Protein AF-A0AAV4RMU7-F1 (afdb_monomer)

Nearest PDB structures (foldseek):
  5vie-assembly1_C  TM=6.478E-01  e=7.314E+00  Homo sapiens
  4hou-assembly2_B  TM=5.819E-01  e=9.876E+00  Homo sapiens

Organism: Caerostris extrusa (NCBI:txid172846)

Radius of gyration: 12.91 Å; Cα contacts (8 Å, |Δi|>4): 30; chains: 1; bounding box: 25×25×37 Å

InterPro domains:
  IPR011990 Tetratricopeptide-like helical domain superfamily [SSF48452] (21-60)
  IPR055433 Pre-mRNA-splicing factor Syf1-like, N-terminal HAT-repeats domain [PF23233] (16-62)

Sequence (68 aa):
MSKALWKTRENISEDEDIPYEEEILRNPYSVKHWLRYIEFKKEAPKHVINRLYERALREHTGKLYYLA

Solvent-accessible surface area (backbone atoms only — not comparable to full-atom values): 4334 Å² total; per-residue (Å²): 143,84,91,74,76,82,82,78,69,77,86,89,61,54,85,83,42,49,69,47,53,53,48,33,73,75,39,60,74,41,62,72,52,51,51,52,44,45,60,73,40,64,86,50,59,67,71,59,44,50,48,52,52,52,50,47,48,44,60,63,50,63,69,68,75,80,77,113

Mean predicted aligned error: 9.21 Å

Structure (mmCIF, N/CA/C/O backbone):
data_AF-A0AAV4RMU7-F1
#
_entry.id   AF-A0AAV4RMU7-F1
#
loop_
_atom_site.group_PDB
_atom_site.id
_atom_site.type_symbol
_atom_site.label_atom_id
_atom_site.label_alt_id
_atom_site.label_comp_id
_atom_site.label_asym_id
_atom_site.label_entity_id
_atom_site.label_seq_id
_atom_site.pdbx_PDB_ins_code
_atom_site.Cartn_x
_atom_site.Cartn_y
_atom_site.Cartn_z
_atom_site.occupancy
_atom_site.B_iso_or_equiv
_atom_site.auth_seq_id
_atom_site.auth_comp_id
_ato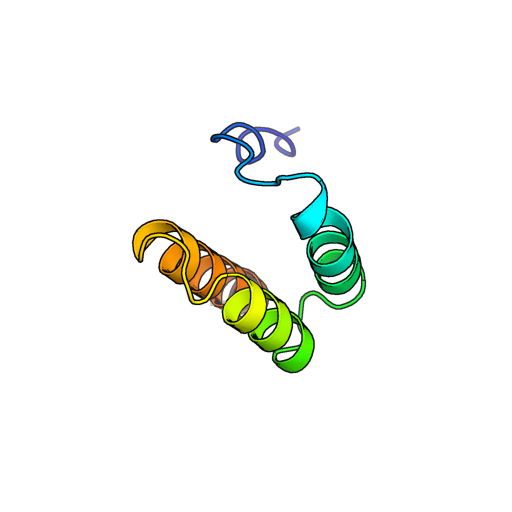m_site.auth_asym_id
_atom_site.auth_atom_id
_atom_site.pdbx_PDB_model_num
ATOM 1 N N . MET A 1 1 ? 6.927 17.841 -22.920 1.00 39.91 1 MET A N 1
ATOM 2 C CA . MET A 1 1 ? 6.968 18.228 -21.491 1.00 39.91 1 MET A CA 1
ATOM 3 C C . MET A 1 1 ? 5.659 17.810 -20.814 1.00 39.91 1 MET A C 1
ATOM 5 O O . MET A 1 1 ? 4.750 18.614 -20.709 1.00 39.91 1 MET A O 1
ATOM 9 N N . SER A 1 2 ? 5.525 16.540 -20.416 1.00 46.22 2 SER A N 1
ATOM 10 C CA . SER A 1 2 ? 4.250 15.924 -19.981 1.00 46.22 2 SER A CA 1
ATOM 11 C C . SER A 1 2 ? 4.354 15.202 -18.626 1.00 46.22 2 SER A C 1
ATOM 13 O O . SER A 1 2 ? 3.687 14.201 -18.386 1.00 46.22 2 SER A O 1
ATOM 15 N N . LYS A 1 3 ? 5.205 15.689 -17.714 1.00 45.59 3 LYS A N 1
ATOM 16 C CA . LYS A 1 3 ? 5.498 15.004 -16.441 1.00 45.59 3 LYS A CA 1
ATOM 17 C C . LYS A 1 3 ? 4.569 15.336 -15.260 1.00 45.59 3 LYS A C 1
ATOM 19 O O . LYS A 1 3 ? 4.842 14.854 -14.170 1.00 45.59 3 LYS A O 1
ATOM 24 N N . ALA A 1 4 ? 3.493 16.115 -15.416 1.00 50.22 4 ALA A N 1
ATOM 25 C CA . ALA A 1 4 ? 2.802 16.654 -14.232 1.00 50.22 4 ALA A CA 1
ATOM 26 C C . ALA A 1 4 ? 1.278 16.857 -14.341 1.00 50.22 4 ALA A C 1
ATOM 28 O O . ALA A 1 4 ? 0.762 17.802 -13.761 1.00 50.22 4 ALA A O 1
ATOM 29 N N . LEU A 1 5 ? 0.537 15.988 -15.042 1.00 40.59 5 LEU A N 1
ATOM 30 C CA . LEU A 1 5 ? -0.940 16.065 -15.037 1.00 40.59 5 LEU A CA 1
ATOM 31 C C . LEU A 1 5 ? -1.631 15.021 -14.149 1.00 40.59 5 LEU A C 1
ATOM 33 O O . LEU A 1 5 ? -2.748 15.252 -13.702 1.00 40.59 5 LEU A O 1
ATOM 37 N N . TRP A 1 6 ? -0.984 13.901 -13.821 1.00 46.22 6 TRP A N 1
ATOM 38 C CA . TRP A 1 6 ? -1.607 12.867 -12.980 1.00 46.22 6 TRP A CA 1
ATOM 39 C C . TRP A 1 6 ? -1.365 13.060 -11.475 1.00 46.22 6 TRP A C 1
ATOM 41 O O . TRP A 1 6 ? -2.016 12.402 -10.669 1.00 46.22 6 TRP A O 1
ATOM 51 N N . LYS A 1 7 ? -0.473 13.984 -11.087 1.00 46.19 7 LYS A N 1
ATOM 52 C CA . LYS A 1 7 ? -0.161 14.283 -9.678 1.00 46.19 7 LYS A CA 1
ATOM 53 C C . LYS A 1 7 ? -1.261 15.102 -8.974 1.00 46.19 7 LYS A C 1
ATOM 55 O O . LYS A 1 7 ? -1.197 15.287 -7.767 1.00 46.19 7 LYS A O 1
ATOM 60 N N . THR A 1 8 ? -2.287 15.553 -9.703 1.00 46.59 8 THR A N 1
ATOM 61 C CA . THR A 1 8 ? -3.326 16.474 -9.202 1.00 46.59 8 THR A CA 1
ATOM 62 C C . THR A 1 8 ? -4.705 15.818 -9.064 1.00 46.59 8 THR A C 1
ATOM 64 O O . THR A 1 8 ? -5.709 16.362 -9.516 1.00 46.59 8 THR A O 1
ATOM 67 N N . ARG A 1 9 ? -4.795 14.637 -8.446 1.00 46.66 9 ARG A N 1
ATOM 68 C CA . ARG A 1 9 ? -6.090 14.089 -8.000 1.00 46.66 9 ARG A CA 1
ATOM 69 C C . ARG A 1 9 ? -5.991 13.731 -6.528 1.00 46.66 9 ARG A C 1
ATOM 71 O O . ARG A 1 9 ? -5.537 12.640 -6.217 1.00 46.66 9 ARG A O 1
ATOM 78 N N . GLU A 1 10 ? -6.388 14.695 -5.693 1.00 49.38 10 GLU A N 1
ATOM 79 C CA . GLU A 1 10 ? -6.662 14.586 -4.252 1.00 49.38 10 GLU A CA 1
ATOM 80 C C . GLU A 1 10 ? -5.688 13.685 -3.496 1.00 49.38 10 GLU A C 1
ATOM 82 O O . GLU A 1 10 ? -5.818 12.460 -3.457 1.00 49.38 10 GLU A O 1
ATOM 87 N N . ASN A 1 11 ? -4.696 14.338 -2.897 1.00 50.59 11 ASN A N 1
ATOM 88 C CA . ASN A 1 11 ? -3.723 13.729 -2.013 1.00 50.59 11 ASN A CA 1
ATOM 89 C C . ASN A 1 11 ? -4.460 13.194 -0.771 1.00 50.59 11 ASN A C 1
ATOM 91 O O . ASN A 1 11 ? -4.643 13.909 0.206 1.00 50.59 11 ASN A O 1
ATOM 95 N N . ILE A 1 12 ? -4.900 11.938 -0.820 1.00 52.03 12 ILE A N 1
ATOM 96 C CA . ILE A 1 12 ? -5.221 11.138 0.368 1.00 52.03 12 ILE A CA 1
ATOM 97 C C . ILE A 1 12 ? -3.884 10.606 0.909 1.00 52.03 12 ILE A C 1
ATOM 99 O O . ILE A 1 12 ? -3.667 9.401 0.962 1.00 52.03 12 ILE A O 1
ATOM 103 N N . SER A 1 13 ? -2.935 11.505 1.166 1.00 57.47 13 SER A N 1
ATOM 104 C CA . SER A 1 13 ? -1.743 11.183 1.944 1.00 57.47 13 SER A CA 1
ATOM 105 C C . SER A 1 13 ? -1.829 12.034 3.188 1.00 57.47 13 SER A C 1
ATOM 107 O O . SER A 1 13 ? -1.492 13.217 3.167 1.00 57.47 13 SER A O 1
ATOM 109 N N . GLU A 1 14 ? -2.381 11.431 4.231 1.00 75.44 14 GLU A N 1
ATOM 110 C CA . GLU A 1 14 ? -2.259 11.945 5.589 1.00 75.44 14 GLU A CA 1
ATOM 111 C C . GLU A 1 14 ? -0.783 11.821 6.002 1.00 75.44 14 GLU A C 1
ATOM 113 O O . GLU A 1 14 ? -0.042 11.029 5.416 1.00 75.44 14 GLU A O 1
ATOM 118 N N . ASP A 1 15 ? -0.319 12.584 6.994 1.00 84.44 15 ASP A N 1
ATOM 119 C CA . ASP A 1 15 ? 1.093 12.528 7.421 1.00 84.44 15 ASP A CA 1
ATOM 120 C C . ASP A 1 15 ? 1.532 11.101 7.819 1.00 84.44 15 ASP A C 1
ATOM 122 O O . ASP A 1 15 ? 2.701 10.733 7.698 1.00 84.44 15 ASP A O 1
ATOM 126 N N . GLU A 1 16 ? 0.576 10.259 8.216 1.00 88.12 16 GLU A N 1
ATOM 127 C CA . GLU A 1 16 ? 0.778 8.845 8.541 1.00 88.12 16 GLU A CA 1
ATOM 128 C C . GLU A 1 16 ? 1.119 7.964 7.323 1.00 88.12 16 GLU A C 1
ATOM 130 O O . GLU A 1 16 ? 1.703 6.892 7.480 1.00 88.12 16 GLU A O 1
ATOM 135 N N . ASP A 1 17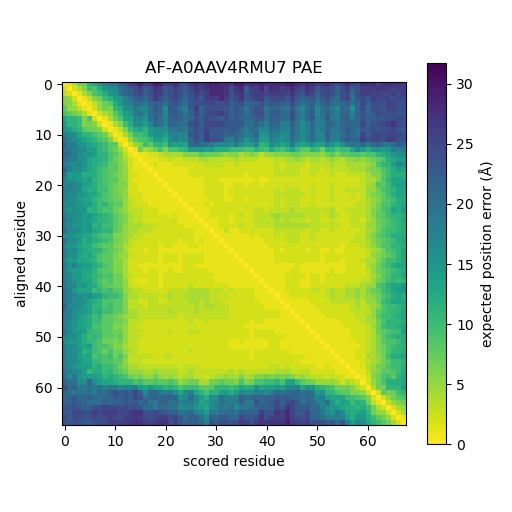 ? 0.803 8.415 6.105 1.00 90.12 17 ASP A N 1
ATOM 136 C CA . ASP A 1 17 ? 1.091 7.702 4.854 1.00 90.12 17 ASP A CA 1
ATOM 13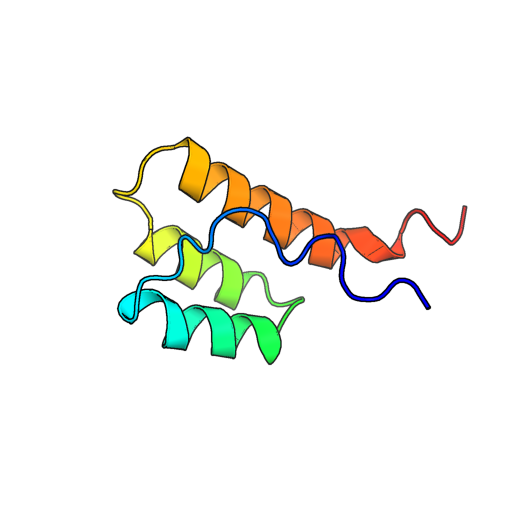7 C C . ASP A 1 17 ? 2.534 7.896 4.381 1.00 90.12 17 ASP A C 1
ATOM 139 O O . ASP A 1 17 ? 3.047 7.087 3.602 1.00 90.12 17 ASP A O 1
ATOM 143 N N . ILE A 1 18 ? 3.210 8.947 4.861 1.00 91.12 18 ILE A N 1
ATOM 144 C CA . ILE A 1 18 ? 4.553 9.349 4.419 1.00 91.12 18 ILE A CA 1
ATOM 145 C C . ILE A 1 18 ? 5.561 8.188 4.475 1.00 91.12 18 ILE A C 1
ATOM 147 O O . ILE A 1 18 ? 6.227 7.955 3.462 1.00 91.12 18 ILE A O 1
ATOM 151 N N . PRO A 1 19 ? 5.674 7.407 5.571 1.00 92.88 19 PRO A N 1
ATOM 152 C CA . PRO A 1 19 ? 6.648 6.319 5.642 1.00 92.88 19 PRO A CA 1
ATOM 153 C C . PRO A 1 19 ? 6.420 5.248 4.566 1.00 92.88 19 PRO A C 1
ATOM 155 O O . PRO A 1 19 ? 7.374 4.716 3.996 1.00 92.88 19 PRO A O 1
ATOM 158 N N . TYR A 1 20 ? 5.157 4.954 4.252 1.00 94.75 20 TYR A N 1
ATOM 159 C CA . TYR A 1 20 ? 4.795 3.968 3.237 1.00 94.75 20 TYR A CA 1
ATOM 160 C C . TYR A 1 20 ? 5.026 4.509 1.827 1.00 94.75 20 TYR A C 1
ATOM 162 O O . TYR A 1 20 ? 5.583 3.807 0.985 1.00 94.75 20 TYR A O 1
ATOM 170 N N . GLU A 1 21 ? 4.663 5.766 1.567 1.00 92.38 21 GLU A N 1
ATOM 171 C CA . GLU A 1 21 ? 4.919 6.421 0.281 1.00 92.38 21 GLU A CA 1
ATOM 172 C C . GLU A 1 21 ? 6.426 6.500 -0.016 1.00 92.38 21 GLU A C 1
ATOM 174 O O . GLU A 1 21 ? 6.852 6.189 -1.130 1.00 92.38 21 GLU A O 1
ATOM 179 N N . GLU A 1 22 ? 7.267 6.819 0.973 1.00 92.75 22 GLU A N 1
ATOM 180 C CA . GLU A 1 22 ? 8.726 6.794 0.816 1.00 92.75 22 GLU A CA 1
ATOM 181 C C . GLU A 1 22 ? 9.266 5.385 0.529 1.00 92.75 22 GLU A C 1
ATOM 183 O O . GLU A 1 22 ? 10.135 5.213 -0.334 1.00 92.75 22 GLU A O 1
ATOM 188 N N . GLU A 1 23 ? 8.747 4.365 1.217 1.00 92.75 23 GLU A N 1
ATOM 189 C CA . GLU A 1 23 ? 9.099 2.965 0.972 1.00 92.75 23 GLU A CA 1
ATOM 190 C C . GLU A 1 23 ? 8.753 2.528 -0.460 1.00 92.75 23 GLU A C 1
ATOM 192 O O . GLU A 1 23 ? 9.577 1.881 -1.119 1.00 92.75 23 GLU A O 1
ATOM 197 N N . ILE A 1 24 ? 7.570 2.909 -0.956 1.00 93.44 24 ILE A N 1
ATOM 198 C CA . ILE A 1 24 ? 7.125 2.641 -2.329 1.00 93.44 24 ILE A CA 1
ATOM 199 C C . ILE A 1 24 ? 7.986 3.383 -3.345 1.00 93.44 24 ILE A C 1
ATOM 201 O O . ILE A 1 24 ? 8.393 2.788 -4.340 1.00 93.44 24 ILE A O 1
ATOM 205 N N . LEU A 1 25 ? 8.318 4.652 -3.105 1.00 90.44 25 LEU A N 1
ATOM 206 C CA . LEU A 1 25 ? 9.177 5.423 -4.006 1.00 90.44 25 LEU A CA 1
ATOM 207 C C . LEU A 1 25 ? 10.582 4.818 -4.124 1.00 90.44 25 LEU A C 1
ATOM 209 O O . LEU A 1 25 ? 11.165 4.830 -5.209 1.00 90.44 25 LEU A O 1
ATOM 213 N N . ARG A 1 26 ? 11.122 4.259 -3.033 1.00 92.25 26 ARG A N 1
ATOM 214 C CA . ARG A 1 26 ? 12.414 3.551 -3.042 1.00 92.25 26 ARG A CA 1
ATOM 215 C C . ARG A 1 26 ? 12.316 2.162 -3.675 1.00 92.25 26 ARG A C 1
ATOM 217 O O . ARG A 1 26 ? 13.272 1.725 -4.311 1.00 92.25 26 ARG A O 1
ATOM 224 N N . ASN A 1 27 ? 11.185 1.472 -3.510 1.00 90.75 27 ASN A N 1
ATOM 225 C CA . ASN A 1 27 ? 10.995 0.079 -3.927 1.00 90.75 27 ASN A CA 1
ATOM 226 C C . ASN A 1 27 ? 9.684 -0.137 -4.716 1.00 90.75 27 ASN A C 1
ATOM 228 O O . ASN A 1 27 ? 8.860 -0.968 -4.316 1.00 90.75 27 ASN A O 1
ATOM 232 N N . PRO A 1 28 ? 9.488 0.528 -5.870 1.00 88.50 28 PRO A N 1
ATOM 233 C CA . PRO A 1 28 ? 8.188 0.576 -6.551 1.00 88.50 28 PRO A CA 1
ATOM 234 C C . PRO A 1 28 ? 7.721 -0.782 -7.087 1.00 88.50 28 PRO A C 1
ATOM 236 O O . PRO A 1 28 ? 6.526 -1.013 -7.241 1.00 88.50 28 PRO A O 1
ATOM 239 N N . TYR A 1 29 ? 8.641 -1.716 -7.334 1.00 89.38 29 TYR A N 1
ATOM 240 C CA . TYR A 1 29 ? 8.320 -3.062 -7.824 1.00 89.38 29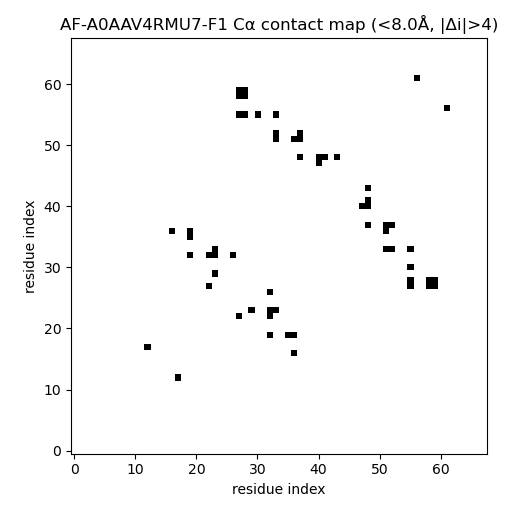 TYR A CA 1
ATOM 241 C C . TYR A 1 29 ? 8.138 -4.092 -6.707 1.00 89.38 29 TYR A C 1
ATOM 243 O O . TYR A 1 29 ? 7.816 -5.248 -6.977 1.00 89.38 29 TYR A O 1
ATOM 251 N N . SER A 1 30 ? 8.361 -3.711 -5.448 1.00 92.50 30 SER A N 1
ATOM 252 C CA . SER A 1 30 ? 8.325 -4.655 -4.340 1.00 92.50 30 SER A CA 1
ATOM 253 C C . SER A 1 30 ? 6.904 -4.862 -3.832 1.00 92.50 30 SER A C 1
ATOM 255 O O . SER A 1 30 ? 6.372 -4.051 -3.074 1.00 92.50 30 SER A O 1
ATOM 257 N N . VAL A 1 31 ? 6.320 -6.012 -4.174 1.00 92.56 31 VAL A N 1
ATOM 258 C CA . VAL A 1 31 ? 4.993 -6.434 -3.691 1.00 92.56 31 VAL A CA 1
ATOM 259 C C . VAL A 1 31 ? 4.910 -6.383 -2.160 1.00 92.56 31 VAL A C 1
ATOM 261 O O . VAL A 1 31 ? 3.901 -5.954 -1.614 1.00 92.56 31 VAL A O 1
ATOM 264 N N . LYS A 1 32 ? 5.993 -6.729 -1.451 1.00 95.06 32 LYS A N 1
ATOM 265 C CA . LYS A 1 32 ? 6.050 -6.672 0.020 1.00 95.06 32 LYS A CA 1
ATOM 266 C C . LYS A 1 32 ? 5.789 -5.266 0.576 1.00 95.06 32 LYS A C 1
ATOM 268 O O . LYS A 1 32 ? 5.143 -5.145 1.612 1.00 95.06 32 LYS A O 1
ATOM 273 N N . HIS A 1 33 ? 6.319 -4.219 -0.058 1.00 95.06 33 HIS A N 1
ATOM 274 C CA . HIS A 1 33 ? 6.136 -2.841 0.414 1.00 95.06 33 HIS A CA 1
ATOM 275 C C . HIS A 1 33 ? 4.717 -2.348 0.096 1.00 95.06 33 HIS A C 1
ATOM 277 O O . HIS A 1 33 ? 4.062 -1.775 0.961 1.00 95.06 33 HIS A O 1
ATOM 283 N N . TRP A 1 34 ? 4.185 -2.694 -1.083 1.00 95.25 34 TRP A N 1
ATOM 284 C CA . TRP A 1 34 ? 2.784 -2.428 -1.435 1.00 95.25 34 TRP A CA 1
ATOM 285 C C . TRP A 1 34 ? 1.793 -3.083 -0.474 1.00 95.25 34 TRP A C 1
ATOM 287 O O . TRP A 1 34 ? 0.871 -2.422 -0.006 1.00 95.25 34 TRP A O 1
ATOM 297 N N . LEU A 1 35 ? 1.999 -4.356 -0.132 1.00 95.31 35 LEU A N 1
ATOM 298 C CA . LEU A 1 35 ? 1.127 -5.064 0.806 1.00 95.31 35 LEU A CA 1
ATOM 299 C C . LEU A 1 35 ? 1.170 -4.462 2.214 1.00 95.31 35 LEU A C 1
ATOM 301 O O . LEU A 1 35 ? 0.132 -4.396 2.859 1.00 95.31 35 LEU A O 1
ATOM 305 N N . ARG A 1 36 ? 2.333 -3.980 2.678 1.00 96.06 36 ARG A N 1
ATOM 30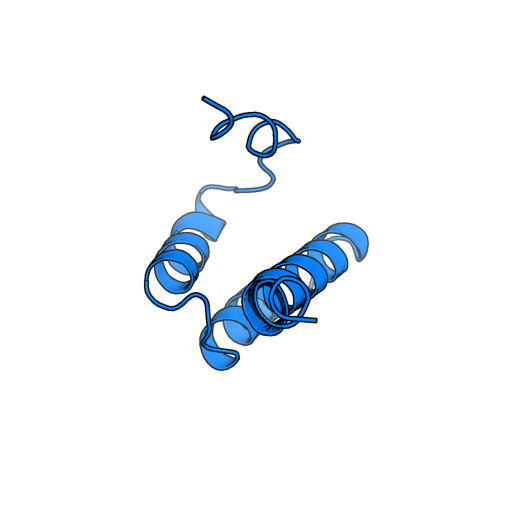6 C CA . ARG A 1 36 ? 2.431 -3.276 3.968 1.00 96.06 36 ARG A CA 1
ATOM 307 C C . ARG A 1 36 ? 1.598 -1.997 3.987 1.00 96.06 36 ARG A C 1
ATOM 309 O O . ARG A 1 36 ? 0.897 -1.755 4.962 1.00 96.06 36 ARG A O 1
ATOM 316 N N . TYR A 1 37 ? 1.633 -1.223 2.906 1.00 95.44 37 TYR A N 1
ATOM 317 C CA . TYR A 1 37 ? 0.830 -0.008 2.802 1.00 95.44 37 TYR A CA 1
ATOM 318 C C . TYR A 1 37 ? -0.677 -0.310 2.732 1.00 95.44 37 TYR A C 1
ATOM 320 O O . TYR A 1 37 ? -1.492 0.335 3.386 1.00 95.44 37 TYR A O 1
ATOM 328 N N . ILE A 1 38 ? -1.058 -1.344 1.983 1.00 94.62 38 ILE A N 1
ATOM 329 C CA . ILE A 1 38 ? -2.455 -1.780 1.890 1.00 94.62 38 ILE A CA 1
ATOM 330 C C . ILE A 1 38 ? -2.978 -2.283 3.243 1.00 94.62 38 ILE A C 1
ATOM 332 O O . ILE A 1 38 ? -4.097 -1.944 3.619 1.00 94.62 38 ILE A O 1
ATOM 336 N N . GLU A 1 39 ? -2.172 -3.042 3.989 1.00 96.25 39 GLU A N 1
ATOM 337 C CA . GLU A 1 39 ? -2.520 -3.508 5.338 1.00 96.25 39 GLU A CA 1
ATOM 338 C C . GLU A 1 39 ? -2.696 -2.334 6.309 1.00 96.25 39 GLU A C 1
ATOM 340 O O . GLU A 1 39 ? -3.641 -2.327 7.096 1.00 96.25 39 GLU A O 1
ATOM 345 N N . PHE A 1 40 ? -1.839 -1.310 6.217 1.00 95.25 40 PHE A N 1
ATOM 346 C CA . PHE A 1 40 ? -1.992 -0.077 6.990 1.00 95.25 40 PHE A CA 1
ATOM 347 C C . PHE A 1 40 ? -3.334 0.617 6.705 1.00 95.25 40 PHE A C 1
ATOM 349 O O . PHE A 1 40 ? -4.022 1.040 7.630 1.00 95.25 40 PHE A O 1
A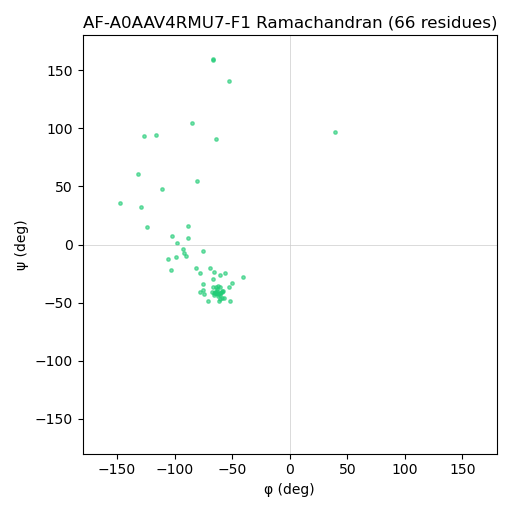TOM 356 N N . LYS A 1 41 ? -3.769 0.653 5.439 1.00 93.62 41 LYS A N 1
ATOM 357 C CA . LYS A 1 41 ? -5.057 1.236 5.030 1.00 93.62 41 LYS A CA 1
ATOM 358 C C . LYS A 1 41 ? -6.244 0.258 5.075 1.00 93.62 41 LYS A C 1
ATOM 360 O O . LYS A 1 41 ? -7.283 0.570 4.500 1.00 93.62 41 LYS A O 1
ATOM 365 N N . LYS A 1 42 ? -6.163 -0.900 5.742 1.00 92.81 42 LYS A N 1
ATOM 366 C CA . LYS A 1 42 ? -7.230 -1.929 5.689 1.00 92.81 42 LYS A CA 1
ATOM 367 C C . LYS A 1 42 ? -8.605 -1.483 6.200 1.00 92.81 42 LYS A C 1
ATOM 369 O O . LYS A 1 42 ? -9.616 -2.043 5.785 1.00 92.81 42 LYS A O 1
ATOM 374 N N . GLU A 1 43 ? -8.641 -0.499 7.097 1.00 93.12 43 GLU A N 1
ATOM 375 C CA . GLU A 1 43 ? -9.881 0.077 7.642 1.00 93.12 43 GLU A CA 1
ATOM 376 C C . GLU A 1 43 ? -10.365 1.293 6.838 1.00 93.12 43 GLU A C 1
ATOM 378 O O . GLU A 1 43 ? -11.471 1.790 7.054 1.00 93.12 43 GLU A O 1
ATOM 383 N N . ALA A 1 44 ? -9.564 1.760 5.876 1.00 91.38 44 ALA A N 1
ATOM 384 C CA . ALA A 1 44 ? -9.948 2.843 4.992 1.00 91.38 44 ALA A CA 1
ATOM 385 C C . ALA A 1 44 ? -11.110 2.413 4.076 1.00 91.38 44 ALA A C 1
ATOM 387 O O . ALA A 1 44 ? -11.324 1.223 3.813 1.00 91.38 44 ALA A O 1
ATOM 388 N N . PRO A 1 45 ? -11.860 3.374 3.511 1.00 94.00 45 PRO A N 1
ATOM 389 C CA . PRO A 1 45 ? -12.891 3.064 2.536 1.00 94.00 45 PRO A CA 1
ATOM 390 C C . PRO A 1 45 ? -12.351 2.205 1.385 1.00 94.00 45 PRO A C 1
ATOM 392 O O . PRO A 1 45 ? -11.268 2.456 0.858 1.00 94.00 45 PRO A O 1
ATOM 395 N N . LYS A 1 46 ? -13.150 1.236 0.918 1.00 90.75 46 LYS A N 1
ATOM 396 C CA . LYS A 1 46 ? -12.749 0.282 -0.138 1.00 90.75 46 LYS A CA 1
ATOM 397 C C . LYS A 1 46 ? -12.161 0.948 -1.387 1.00 90.75 46 LYS A C 1
ATOM 399 O O . LYS A 1 46 ? -11.276 0.388 -2.020 1.00 90.75 46 LYS A O 1
ATOM 404 N N . HIS A 1 47 ? -12.625 2.148 -1.740 1.00 89.94 47 HIS A N 1
ATOM 405 C CA . HIS A 1 47 ? -12.110 2.886 -2.894 1.00 89.94 47 HIS A CA 1
ATOM 406 C C . HIS A 1 47 ? -10.648 3.344 -2.722 1.00 89.94 47 HIS A C 1
ATOM 408 O O . HIS A 1 47 ? -9.927 3.437 -3.713 1.00 89.94 47 HIS A O 1
ATOM 414 N N . VAL A 1 48 ? -10.196 3.601 -1.488 1.00 90.06 48 VAL A N 1
ATOM 415 C CA . VAL A 1 48 ? -8.800 3.944 -1.166 1.00 90.06 48 VAL A CA 1
ATOM 416 C C . VAL A 1 48 ? -7.916 2.713 -1.331 1.00 90.06 48 VAL A C 1
ATOM 418 O O . VAL A 1 48 ? -6.918 2.754 -2.048 1.00 90.06 48 VAL A O 1
ATOM 421 N N . ILE A 1 49 ? -8.337 1.588 -0.751 1.00 93.12 49 ILE A N 1
ATOM 422 C CA . ILE A 1 49 ? -7.624 0.309 -0.837 1.00 93.12 49 ILE A CA 1
ATOM 423 C C . ILE A 1 49 ? -7.514 -0.152 -2.297 1.00 93.12 49 ILE A C 1
ATOM 425 O O . ILE A 1 49 ? -6.426 -0.485 -2.767 1.00 93.12 49 ILE A O 1
ATOM 429 N N . ASN A 1 50 ? -8.617 -0.100 -3.052 1.00 92.75 50 ASN A N 1
ATOM 430 C CA . ASN A 1 50 ? -8.626 -0.453 -4.473 1.00 92.75 50 ASN A CA 1
ATOM 431 C C . ASN A 1 50 ? -7.647 0.413 -5.277 1.00 92.75 50 ASN A C 1
ATOM 433 O O . ASN A 1 50 ? -6.922 -0.108 -6.122 1.00 92.75 50 ASN A O 1
ATOM 437 N N . ARG A 1 51 ? -7.552 1.716 -4.975 1.00 90.69 51 ARG A N 1
ATOM 438 C CA . ARG A 1 51 ? -6.586 2.612 -5.625 1.00 90.69 51 ARG A CA 1
ATOM 439 C C . ARG A 1 51 ? -5.138 2.201 -5.338 1.00 90.69 51 ARG A C 1
ATOM 441 O O . ARG A 1 51 ? -4.308 2.283 -6.241 1.00 90.69 51 ARG A O 1
ATOM 448 N N . LEU A 1 52 ? -4.817 1.749 -4.123 1.00 92.00 52 LEU A N 1
ATOM 449 C CA . LEU A 1 52 ? -3.478 1.236 -3.798 1.00 92.00 52 LEU A CA 1
ATOM 450 C C . LEU A 1 52 ? -3.149 -0.043 -4.580 1.00 92.00 52 LEU A C 1
ATOM 452 O O . LEU A 1 52 ? -2.052 -0.148 -5.127 1.00 92.00 52 LEU A O 1
ATOM 456 N N . TYR A 1 53 ? -4.104 -0.968 -4.7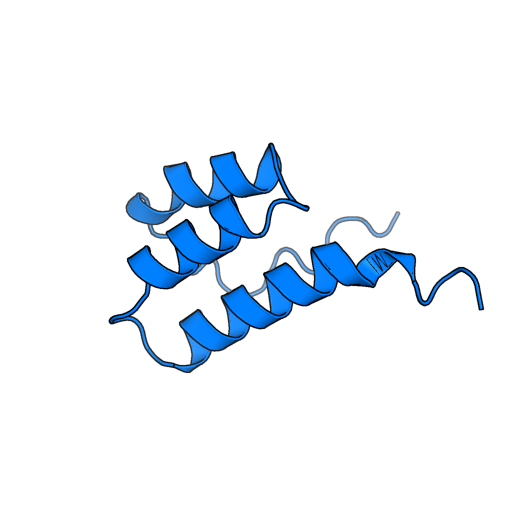22 1.00 93.50 53 TYR A N 1
ATOM 457 C CA . TYR A 1 53 ? -3.934 -2.146 -5.581 1.00 93.50 53 TYR A CA 1
ATOM 458 C C . TYR A 1 53 ? -3.734 -1.769 -7.055 1.00 93.50 53 TYR A C 1
ATOM 460 O O . TYR A 1 53 ? -2.830 -2.291 -7.708 1.00 93.50 53 TYR A O 1
ATOM 468 N N . GLU A 1 54 ? -4.529 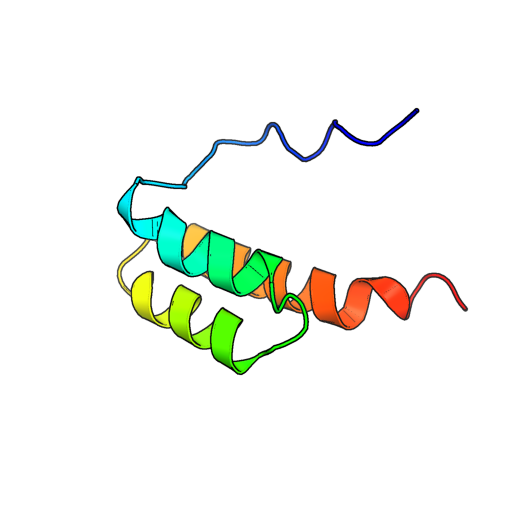-0.835 -7.584 1.00 91.75 54 GLU A N 1
ATOM 469 C CA . GLU A 1 54 ? -4.369 -0.336 -8.953 1.00 91.75 54 GLU A CA 1
ATOM 470 C C . GLU A 1 54 ? -2.998 0.315 -9.171 1.00 91.75 54 GLU A C 1
ATOM 472 O O . GLU A 1 54 ? -2.370 0.085 -10.207 1.00 91.75 54 GLU A O 1
ATOM 477 N N . ARG A 1 55 ? -2.506 1.102 -8.202 1.00 91.06 55 ARG A N 1
ATOM 478 C CA . ARG A 1 55 ? -1.156 1.691 -8.240 1.00 91.06 55 ARG A CA 1
ATOM 479 C C . ARG A 1 55 ? -0.085 0.603 -8.268 1.00 91.06 55 ARG A C 1
ATOM 481 O O . ARG A 1 55 ? 0.772 0.638 -9.148 1.00 91.06 55 ARG A O 1
ATOM 488 N N . ALA A 1 56 ? -0.177 -0.388 -7.382 1.00 91.44 56 ALA A N 1
ATOM 489 C CA . ALA A 1 56 ? 0.759 -1.509 -7.339 1.00 91.44 56 ALA A CA 1
ATOM 490 C C . ALA A 1 56 ? 0.817 -2.255 -8.682 1.00 91.44 56 ALA A C 1
ATOM 492 O O . ALA A 1 56 ? 1.897 -2.504 -9.218 1.00 91.44 56 ALA A O 1
ATOM 493 N N . LEU A 1 57 ? -0.345 -2.553 -9.272 1.00 88.00 57 LEU A N 1
ATOM 494 C CA . LEU A 1 57 ? -0.439 -3.226 -10.568 1.00 88.00 57 LEU A CA 1
ATOM 495 C C . LEU A 1 57 ? 0.111 -2.373 -11.709 1.00 88.00 57 LEU A C 1
ATOM 497 O O . LEU A 1 57 ? 0.806 -2.906 -12.573 1.00 88.00 57 LEU A O 1
ATOM 501 N N . ARG A 1 58 ? -0.171 -1.067 -11.733 1.00 83.88 58 ARG A N 1
ATOM 502 C CA . ARG A 1 58 ? 0.351 -0.155 -12.761 1.00 83.88 58 ARG A CA 1
ATOM 503 C C . ARG A 1 58 ? 1.863 -0.031 -12.696 1.00 83.88 58 ARG A C 1
ATOM 505 O O . ARG A 1 58 ? 2.488 -0.048 -13.746 1.00 83.88 58 ARG A O 1
ATOM 512 N N . GLU A 1 59 ? 2.456 0.047 -11.510 1.00 81.12 59 GLU A N 1
ATOM 513 C CA . GLU A 1 59 ? 3.916 0.080 -11.389 1.00 81.12 59 GLU A CA 1
ATOM 514 C C . GLU A 1 59 ? 4.540 -1.252 -11.822 1.00 81.12 59 GLU A C 1
ATOM 516 O O . GLU A 1 59 ? 5.576 -1.266 -12.484 1.00 81.12 59 GLU A O 1
ATOM 521 N N . HIS A 1 60 ? 3.885 -2.381 -11.536 1.00 69.56 60 HIS A N 1
ATOM 522 C CA . HIS A 1 60 ? 4.410 -3.702 -11.892 1.00 69.56 60 HIS A CA 1
ATOM 523 C C . HIS A 1 60 ? 4.229 -4.062 -13.377 1.00 69.56 60 HIS A C 1
ATOM 525 O O . HIS A 1 60 ? 5.126 -4.619 -14.004 1.00 69.56 60 HIS A O 1
ATOM 531 N N . THR A 1 61 ? 3.077 -3.734 -13.963 1.00 65.62 61 THR A N 1
ATOM 532 C CA . THR A 1 61 ? 2.718 -4.089 -15.350 1.00 65.62 61 THR A CA 1
ATOM 533 C C . THR A 1 61 ? 2.938 -2.947 -16.341 1.00 65.62 61 THR A C 1
ATOM 535 O O . THR A 1 61 ? 2.966 -3.182 -17.545 1.00 65.62 61 THR A O 1
ATOM 538 N N . GLY A 1 62 ? 3.203 -1.737 -15.835 1.00 55.59 62 GLY A N 1
ATOM 539 C CA . GLY A 1 62 ? 3.477 -0.465 -16.518 1.00 55.59 62 GLY A CA 1
ATOM 540 C C . GLY A 1 62 ? 4.354 -0.496 -17.757 1.00 55.59 62 GLY A C 1
ATOM 541 O O . GLY A 1 62 ? 4.258 0.365 -18.627 1.00 55.59 62 GLY A O 1
ATOM 542 N N . LYS A 1 63 ? 5.246 -1.480 -17.806 1.00 52.09 63 LY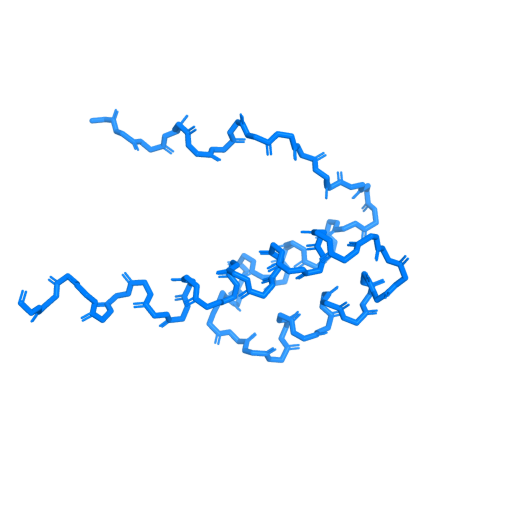S A N 1
ATOM 543 C CA . LYS A 1 63 ? 6.279 -1.625 -18.828 1.00 52.09 63 LYS A CA 1
ATOM 544 C C . LYS A 1 63 ? 5.992 -2.737 -19.840 1.00 52.09 63 LYS A C 1
ATOM 546 O O . LYS A 1 63 ? 6.658 -2.772 -20.866 1.00 52.09 63 LYS A O 1
ATOM 551 N N . LEU A 1 64 ? 5.020 -3.619 -19.587 1.00 50.06 64 LEU A N 1
ATOM 552 C CA . LEU A 1 64 ? 4.715 -4.762 -20.461 1.00 50.06 64 LEU A CA 1
ATOM 553 C C . LEU A 1 64 ? 3.921 -4.370 -21.719 1.00 50.06 64 LEU A C 1
ATOM 555 O O . LEU A 1 64 ? 4.017 -5.058 -22.725 1.00 50.06 64 LEU A O 1
ATOM 559 N N . TYR A 1 65 ? 3.183 -3.258 -21.697 1.00 50.22 65 TYR A N 1
ATOM 560 C CA . TYR A 1 65 ? 2.308 -2.837 -22.803 1.00 50.22 65 TYR A CA 1
ATOM 561 C C . TYR A 1 65 ? 2.909 -1.792 -23.760 1.00 50.22 65 TYR A C 1
ATOM 563 O O . TYR A 1 65 ? 2.240 -1.392 -24.704 1.00 50.22 65 TYR A O 1
ATOM 571 N N . TYR A 1 66 ? 4.159 -1.357 -23.558 1.00 50.41 66 TYR A N 1
ATOM 572 C CA . TYR A 1 66 ? 4.865 -0.449 -24.485 1.00 50.41 66 TYR A CA 1
ATOM 573 C C . TYR A 1 66 ? 5.892 -1.160 -25.384 1.00 50.41 66 TYR A C 1
ATOM 575 O O . TYR A 1 66 ? 6.659 -0.497 -26.077 1.00 50.41 66 TYR A O 1
ATOM 583 N N . LEU A 1 67 ? 5.931 -2.496 -25.354 1.00 47.59 67 LEU A N 1
ATOM 584 C CA . LEU A 1 67 ? 6.836 -3.323 -26.164 1.00 47.59 67 LEU A CA 1
ATOM 585 C C . LEU A 1 67 ? 6.090 -4.357 -27.031 1.00 47.59 67 LEU A C 1
ATOM 587 O O . LEU A 1 67 ? 6.722 -5.291 -27.520 1.00 47.59 67 LEU A O 1
ATOM 591 N N . ALA A 1 68 ? 4.775 -4.202 -27.208 1.00 40.88 68 ALA A N 1
ATOM 592 C CA . ALA A 1 68 ? 3.955 -5.023 -28.100 1.00 40.88 68 ALA A CA 1
ATOM 593 C C . ALA A 1 68 ? 3.504 -4.212 -29.318 1.00 40.88 68 ALA A C 1
ATOM 595 O O . ALA A 1 68 ? 3.163 -3.021 -29.124 1.00 40.88 68 ALA A O 1
#

Secondary structure (DSSP, 8-state):
--SSSTT-S-----GGGHHHHHHHHH-TT-HHHHHHHHHHTTTS-HHHHHHHHHHHHHHHHTTTTS--

pLDDT: mean 78.05, std 20.08, range [39.91, 96.25]

Foldseek 3Di:
DPDDDVVPDDPPDDVVCVVLVVVCVVPVQDPVSLVVSLVVCVVPPPVVSVVSVVSSCCSNCVPVPVPD